Protein AF-A0A815FYN8-F1 (afdb_monomer)

Secondary structure (DSSP, 8-state):
---------------TTS----------TTSPPPEEEEEE-SSSEEEEEEE-HHHHHHTT-SS--HHHHHHHIIIIIHHHHHTT--S-EEEEE---TT--HHHHHHHHHHTT---EEEEEEPPTT-HHHH-TTT---

Nearest PDB structures (foldseek):
  2pg3-assembly1_A-2  TM=4.504E-01  e=3.874E+00  Pectobacterium atrosepticum SCRI1043
  7zu0-assembly1_D  TM=4.572E-01  e=5.339E+00  Saccharomyces cerevisiae
  5xk9-assembly2_C  TM=3.877E-01  e=5.007E+00  Streptomyces sp. CNH189
  6rm3-assembly1_SNN  TM=2.777E-01  e=8.365E+00  Vairimorpha necatrix
  6abh-assembly2_E  TM=2.513E-01  e=5.339E+00  Phrixothrix hirtus

InterPro domains:
  IPR004875 DDE superfamily endonuclease domain [PF03184] (64-135)

Organism: NCBI:txid392033

Structure (mmCIF, N/CA/C/O backbone):
data_AF-A0A815FYN8-F1
#
_entry.id   AF-A0A815FYN8-F1
#
loop_
_atom_site.group_PDB
_atom_site.id
_atom_site.type_symbol
_atom_site.label_atom_id
_atom_site.label_alt_id
_atom_site.label_comp_id
_atom_site.label_asym_id
_atom_site.label_entity_id
_atom_site.label_seq_id
_atom_site.pdbx_PDB_ins_code
_atom_site.Cartn_x
_atom_site.Cartn_y
_atom_site.Cartn_z
_atom_site.occupancy
_atom_site.B_iso_or_equiv
_atom_site.auth_seq_id
_atom_site.auth_comp_id
_atom_site.auth_asym_id
_atom_site.auth_atom_id
_atom_site.pdbx_PDB_model_num
ATOM 1 N N . MET A 1 1 ? 5.055 -9.729 -3.462 1.00 27.56 1 MET A N 1
ATOM 2 C CA . MET A 1 1 ? 5.217 -8.979 -4.733 1.00 27.56 1 MET A CA 1
ATOM 3 C C . MET A 1 1 ? 4.483 -9.735 -5.824 1.00 27.56 1 MET A C 1
ATOM 5 O O . MET A 1 1 ? 4.959 -10.776 -6.261 1.00 27.56 1 MET A O 1
ATOM 9 N N . VAL A 1 2 ? 3.313 -9.235 -6.206 1.00 24.47 2 VAL A N 1
ATOM 10 C CA . VAL A 1 2 ? 2.448 -9.850 -7.216 1.00 24.47 2 VAL A CA 1
ATOM 11 C C . VAL A 1 2 ? 2.674 -9.111 -8.516 1.00 24.47 2 VAL A C 1
ATOM 13 O O . VAL A 1 2 ? 2.453 -7.905 -8.588 1.00 24.47 2 VAL A O 1
ATOM 16 N N . ILE A 1 3 ? 3.179 -9.819 -9.516 1.00 24.86 3 ILE A N 1
ATOM 17 C CA . ILE A 1 3 ? 3.329 -9.293 -10.867 1.00 24.86 3 ILE A CA 1
ATOM 18 C C . ILE A 1 3 ? 2.142 -9.832 -11.658 1.00 24.86 3 ILE A C 1
ATOM 20 O O . ILE A 1 3 ? 2.112 -11.014 -11.986 1.00 24.86 3 ILE A O 1
ATOM 24 N N . TYR A 1 4 ? 1.172 -8.974 -11.964 1.00 29.41 4 TYR A N 1
ATOM 25 C CA . TYR A 1 4 ? 0.211 -9.253 -13.025 1.00 29.41 4 TYR A CA 1
ATOM 26 C C . TYR A 1 4 ? 0.775 -8.684 -14.327 1.00 29.41 4 TYR A C 1
ATOM 28 O O . TYR A 1 4 ? 0.850 -7.471 -14.507 1.00 29.41 4 TYR A O 1
ATOM 36 N N . SER A 1 5 ? 1.197 -9.558 -15.238 1.00 23.55 5 SER A N 1
ATOM 37 C CA . SER A 1 5 ? 1.454 -9.168 -16.623 1.00 23.55 5 SER A CA 1
ATOM 38 C C . SER A 1 5 ? 0.111 -9.070 -17.341 1.00 23.55 5 SER A C 1
ATOM 40 O O . SER A 1 5 ? -0.516 -10.085 -17.631 1.00 23.55 5 SER A O 1
ATOM 42 N N . ILE A 1 6 ? -0.347 -7.848 -17.617 1.00 31.19 6 ILE A N 1
ATOM 43 C CA . ILE A 1 6 ? -1.484 -7.621 -18.514 1.00 31.19 6 ILE A CA 1
ATOM 44 C C . ILE A 1 6 ? -1.010 -7.978 -19.926 1.00 31.19 6 ILE A C 1
ATOM 46 O O . ILE A 1 6 ? -0.216 -7.258 -20.528 1.00 31.19 6 ILE A O 1
ATOM 50 N N . MET A 1 7 ? -1.455 -9.125 -20.437 1.00 31.42 7 MET A N 1
ATOM 51 C CA . MET A 1 7 ? -1.202 -9.527 -21.819 1.00 31.42 7 MET A CA 1
ATOM 52 C C . MET A 1 7 ? -2.225 -8.836 -22.715 1.00 31.42 7 MET A C 1
ATOM 54 O O . MET A 1 7 ? -3.418 -9.113 -22.627 1.00 31.42 7 MET A O 1
ATOM 58 N N . ILE A 1 8 ? -1.762 -7.916 -23.559 1.00 34.34 8 ILE A N 1
ATOM 59 C CA . ILE A 1 8 ? -2.607 -7.206 -24.523 1.00 34.34 8 ILE A CA 1
ATOM 60 C C . ILE A 1 8 ? -2.644 -8.042 -25.814 1.00 34.34 8 ILE A C 1
ATOM 62 O O . ILE A 1 8 ? -1.617 -8.122 -26.496 1.00 34.34 8 ILE A O 1
ATOM 66 N N . PRO A 1 9 ? -3.772 -8.677 -26.187 1.00 42.09 9 PRO A N 1
ATOM 67 C CA . PRO A 1 9 ? -3.862 -9.382 -27.461 1.00 42.09 9 PRO A CA 1
ATOM 68 C C . PRO A 1 9 ? -3.780 -8.371 -28.613 1.00 42.09 9 PRO A C 1
ATOM 70 O O . PRO A 1 9 ? -4.549 -7.413 -28.666 1.00 42.09 9 PRO A O 1
ATOM 73 N N . ARG A 1 10 ? -2.831 -8.562 -29.541 1.00 45.50 10 ARG A N 1
ATOM 74 C CA . ARG A 1 10 ? -2.623 -7.632 -30.667 1.00 45.50 10 ARG A CA 1
ATOM 75 C C . ARG A 1 10 ? -3.571 -7.860 -31.846 1.00 45.50 10 ARG A C 1
ATOM 77 O O . ARG A 1 10 ? -3.859 -6.890 -32.540 1.00 45.50 10 ARG A O 1
ATOM 84 N N . ARG A 1 11 ? -4.049 -9.088 -32.097 1.00 39.97 11 ARG A N 1
ATOM 85 C CA . ARG A 1 11 ? -5.027 -9.416 -33.158 1.00 39.97 11 ARG A CA 1
ATOM 86 C C . ARG A 1 11 ? -5.796 -10.699 -32.833 1.00 39.97 11 ARG A C 1
ATOM 88 O O . ARG A 1 11 ? -5.201 -11.652 -32.341 1.00 39.97 11 ARG A O 1
ATOM 95 N N . THR A 1 12 ? -7.072 -10.736 -33.209 1.00 39.41 12 THR A N 1
ATOM 96 C CA . THR A 1 12 ? -7.859 -11.968 -33.357 1.00 39.41 12 THR A CA 1
ATOM 97 C C . THR A 1 12 ? -7.968 -12.255 -34.853 1.00 39.41 12 THR A C 1
ATOM 99 O O . THR A 1 12 ? -8.456 -11.409 -35.599 1.00 39.41 12 THR A O 1
ATOM 102 N N . LEU A 1 13 ? -7.492 -13.412 -35.312 1.00 38.81 13 LEU A N 1
ATOM 103 C CA . LEU A 1 13 ? -7.763 -13.903 -36.665 1.00 38.81 13 LEU A CA 1
ATOM 104 C C . LEU A 1 13 ? -8.807 -15.011 -36.537 1.00 38.81 13 LEU A C 1
ATOM 106 O O . LEU A 1 13 ? -8.547 -16.009 -35.872 1.00 38.81 13 LEU A O 1
ATOM 110 N N . VAL A 1 14 ? -9.981 -14.830 -37.142 1.00 36.88 14 VAL A N 1
ATO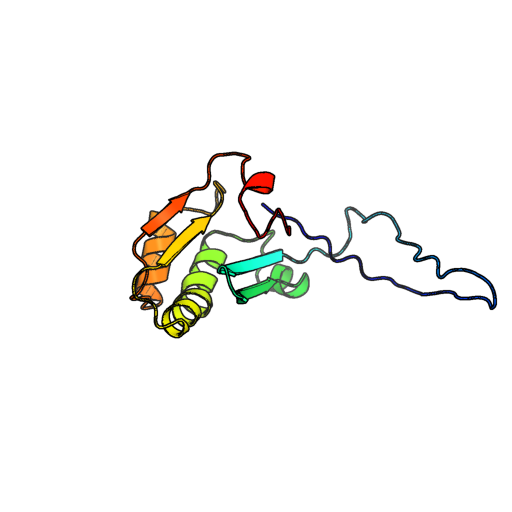M 111 C CA . VAL A 1 14 ? -11.018 -15.869 -37.200 1.00 36.88 14 VAL A CA 1
ATOM 112 C C . VAL A 1 14 ? -11.337 -16.124 -38.666 1.00 36.88 14 VAL A C 1
ATOM 114 O O . VAL A 1 14 ? -11.880 -15.254 -39.344 1.00 36.88 14 VAL A O 1
ATOM 117 N N . ALA A 1 15 ? -10.968 -17.304 -39.161 1.00 39.44 15 ALA A N 1
ATOM 118 C CA . ALA A 1 15 ? -11.562 -17.853 -40.373 1.00 39.44 15 ALA A CA 1
ATOM 119 C C . ALA A 1 15 ? -12.898 -18.525 -39.999 1.00 39.44 15 ALA A C 1
ATOM 121 O O . ALA A 1 15 ? -13.004 -19.051 -38.886 1.00 39.44 15 ALA A O 1
ATOM 122 N N . PRO A 1 16 ? -13.913 -18.531 -40.884 1.00 39.78 16 PRO A N 1
ATOM 123 C CA . PRO A 1 16 ? -15.137 -19.288 -40.641 1.00 39.78 16 PRO A CA 1
ATOM 124 C C . PRO A 1 16 ? -14.791 -20.757 -40.336 1.00 39.78 16 PRO A C 1
ATOM 126 O O . PRO A 1 16 ? -13.924 -21.330 -40.992 1.00 39.78 16 PRO A O 1
ATOM 129 N N . GLU A 1 17 ? -15.451 -21.342 -39.334 1.00 49.31 17 GLU A N 1
ATOM 130 C CA . GLU A 1 17 ? -15.326 -22.755 -38.910 1.00 49.31 17 GLU A CA 1
ATOM 131 C C . GLU A 1 17 ? -14.107 -23.148 -38.048 1.00 49.31 17 GLU A C 1
ATOM 133 O O . GLU A 1 17 ? -13.904 -24.332 -37.796 1.00 49.31 17 GLU A O 1
ATOM 138 N N . HIS A 1 18 ? -13.325 -22.195 -37.527 1.00 45.53 18 HIS A N 1
ATOM 139 C CA . HIS A 1 18 ? -12.244 -22.484 -36.566 1.00 45.53 18 HIS A CA 1
ATOM 140 C C . HIS A 1 18 ? -12.518 -21.859 -35.189 1.00 45.53 18 HIS A C 1
ATOM 142 O O . HIS A 1 18 ? -12.985 -20.721 -35.102 1.00 45.53 18 HIS A O 1
ATOM 148 N N . GLU A 1 19 ? -12.204 -22.583 -34.104 1.00 46.03 19 GLU A N 1
ATOM 149 C CA . GLU A 1 19 ? -12.221 -22.014 -32.750 1.00 46.03 19 GLU A CA 1
ATOM 150 C C . GLU A 1 19 ? -11.248 -20.821 -32.667 1.00 46.03 19 GLU A C 1
ATOM 152 O O . GLU A 1 19 ? -10.159 -20.871 -33.248 1.00 46.03 19 GLU A O 1
ATOM 157 N N . PRO A 1 20 ? -11.610 -19.728 -31.971 1.00 49.06 20 PRO A N 1
ATOM 158 C CA . PRO A 1 20 ? -10.763 -18.547 -31.888 1.00 49.06 20 PRO A CA 1
ATOM 159 C C . PRO A 1 20 ? -9.454 -18.877 -31.162 1.00 49.06 20 PRO A C 1
ATOM 161 O O . PRO A 1 20 ? -9.416 -19.026 -29.942 1.00 49.06 20 PRO A O 1
ATOM 164 N N . VAL A 1 21 ? -8.352 -18.948 -31.910 1.00 47.72 21 VAL A N 1
ATOM 165 C CA . VAL A 1 21 ? -7.015 -19.101 -31.332 1.00 47.72 21 VAL A CA 1
ATOM 166 C C . VAL A 1 21 ? -6.500 -17.724 -30.924 1.00 47.72 21 VAL A C 1
ATOM 168 O O . VAL A 1 21 ? -6.198 -16.879 -31.769 1.00 47.72 21 VAL A O 1
ATOM 171 N N . ILE A 1 22 ? -6.361 -17.494 -29.618 1.00 47.88 22 ILE A N 1
ATOM 172 C CA . ILE A 1 22 ? -5.614 -16.343 -29.108 1.00 47.88 22 ILE A CA 1
ATOM 173 C C . ILE A 1 22 ? -4.132 -16.710 -29.162 1.00 47.88 22 ILE A C 1
ATOM 175 O O . ILE A 1 22 ? -3.624 -17.439 -28.312 1.00 47.88 22 ILE A O 1
ATOM 179 N N . ILE A 1 23 ? -3.429 -16.206 -30.176 1.00 51.12 23 ILE A N 1
ATOM 180 C CA . ILE A 1 23 ? -1.970 -16.310 -30.227 1.00 51.12 23 ILE A CA 1
ATOM 181 C C . ILE A 1 23 ? -1.410 -15.286 -29.245 1.00 51.12 23 ILE A C 1
ATOM 183 O O . ILE A 1 23 ? -1.387 -14.082 -29.505 1.00 51.12 23 ILE A O 1
ATOM 187 N N . VAL A 1 24 ? -0.981 -15.780 -28.091 1.00 50.75 24 VAL A N 1
ATOM 188 C CA . VAL A 1 24 ? -0.279 -14.989 -27.089 1.00 50.75 24 VAL A CA 1
ATOM 189 C C . VAL A 1 24 ? 1.215 -15.173 -27.333 1.00 50.75 24 VAL A C 1
ATOM 191 O O . VAL A 1 24 ? 1.769 -16.242 -27.077 1.00 50.75 24 VAL A O 1
ATOM 194 N N . GLU A 1 25 ? 1.883 -14.152 -27.873 1.00 55.00 25 GLU A N 1
ATOM 195 C CA . GLU A 1 25 ? 3.347 -14.148 -27.914 1.00 55.00 25 GLU A CA 1
ATOM 196 C C . GLU A 1 25 ? 3.875 -14.200 -26.473 1.00 55.00 25 GLU A C 1
ATOM 198 O O . GLU A 1 25 ? 3.333 -13.533 -25.587 1.00 55.00 25 GLU A O 1
ATOM 203 N N . LYS A 1 26 ? 4.909 -15.020 -26.224 1.00 53.19 26 LYS A N 1
ATOM 204 C CA . LYS A 1 26 ? 5.554 -15.117 -24.904 1.00 53.19 26 LYS A CA 1
ATOM 205 C C . LYS A 1 26 ? 5.785 -13.706 -24.349 1.00 53.19 26 LYS A C 1
ATOM 207 O O . LYS A 1 26 ? 6.261 -12.857 -25.106 1.00 53.19 26 LYS A O 1
ATOM 212 N N . PRO A 1 27 ? 5.507 -13.448 -23.057 1.00 56.34 27 PRO A N 1
ATOM 213 C CA . PRO A 1 27 ? 5.784 -12.147 -22.466 1.00 56.34 27 PRO A CA 1
ATOM 214 C C . PRO A 1 27 ? 7.254 -11.801 -22.710 1.00 56.34 27 PRO A C 1
ATOM 216 O O . PRO A 1 27 ? 8.160 -12.506 -22.263 1.00 56.34 27 PRO A O 1
ATOM 219 N N . SER A 1 28 ? 7.489 -10.749 -23.493 1.00 58.28 28 SER A N 1
ATOM 220 C CA . SER A 1 28 ? 8.835 -10.250 -23.737 1.00 58.28 28 SER A CA 1
ATOM 221 C C . SER A 1 28 ? 9.384 -9.717 -22.419 1.00 58.28 28 SER A C 1
ATOM 223 O O . SER A 1 28 ? 8.716 -8.935 -21.745 1.00 58.28 28 SER A O 1
ATOM 225 N N . ALA A 1 29 ? 10.622 -10.075 -22.073 1.00 60.81 29 ALA A N 1
ATOM 226 C CA . ALA A 1 29 ? 11.335 -9.437 -20.964 1.00 60.81 29 ALA A CA 1
ATOM 227 C C . ALA A 1 29 ? 11.449 -7.904 -21.145 1.00 60.81 29 ALA A C 1
ATOM 229 O O . ALA A 1 29 ? 11.686 -7.186 -20.178 1.00 60.81 29 ALA A O 1
ATOM 230 N N . TYR A 1 30 ? 11.247 -7.415 -22.374 1.00 63.03 30 TYR A N 1
ATOM 231 C CA . TYR A 1 30 ? 11.268 -6.006 -22.766 1.00 63.03 30 TYR A CA 1
ATOM 232 C C . TYR A 1 30 ? 9.868 -5.408 -22.969 1.00 63.03 30 TYR A C 1
ATOM 234 O O . TYR A 1 30 ? 9.751 -4.300 -23.488 1.00 63.03 30 TYR A O 1
ATOM 242 N N . ALA A 1 31 ? 8.801 -6.134 -22.622 1.00 68.69 31 ALA A N 1
ATOM 243 C CA . ALA A 1 31 ? 7.456 -5.579 -22.654 1.00 68.69 31 ALA A CA 1
ATOM 244 C C . ALA A 1 31 ? 7.330 -4.423 -21.653 1.00 68.69 31 ALA A C 1
ATOM 246 O O . ALA A 1 31 ? 7.934 -4.418 -20.577 1.00 68.69 31 ALA A O 1
ATOM 247 N N . GLU A 1 32 ? 6.517 -3.440 -22.020 1.00 78.06 32 GLU A N 1
ATOM 248 C CA . GLU A 1 32 ? 6.225 -2.299 -21.170 1.00 78.06 32 GLU A CA 1
ATOM 249 C C . GLU A 1 32 ? 5.599 -2.748 -19.843 1.00 78.06 32 GLU A C 1
ATOM 251 O O . GLU A 1 32 ? 4.565 -3.415 -19.801 1.00 78.06 32 GLU A O 1
ATOM 256 N N . ARG A 1 33 ? 6.260 -2.388 -18.739 1.00 80.62 33 ARG A N 1
ATOM 257 C CA . ARG A 1 33 ? 5.860 -2.784 -17.389 1.00 80.62 33 ARG A CA 1
ATOM 258 C C . ARG A 1 33 ? 4.984 -1.720 -16.740 1.00 80.62 33 ARG A C 1
ATOM 260 O O . ARG A 1 33 ? 5.418 -0.578 -16.571 1.00 80.62 33 ARG A O 1
ATOM 267 N N . TYR A 1 34 ? 3.821 -2.166 -16.284 1.00 86.31 34 TYR A N 1
ATOM 268 C CA . TYR A 1 34 ? 2.930 -1.442 -15.387 1.00 86.31 34 TYR A CA 1
ATOM 269 C C . TYR A 1 34 ? 3.144 -1.939 -13.959 1.00 86.31 34 TYR A C 1
ATOM 271 O O . TYR A 1 34 ? 3.265 -3.143 -13.735 1.00 86.31 34 TYR A O 1
ATOM 279 N N . ASP A 1 35 ? 3.182 -1.019 -13.001 1.00 86.75 35 ASP A N 1
ATOM 280 C CA . ASP A 1 35 ? 3.172 -1.366 -11.580 1.00 86.75 35 ASP A CA 1
ATOM 281 C C . ASP A 1 35 ? 1.800 -1.036 -10.986 1.00 86.75 35 ASP A C 1
ATOM 283 O O . ASP A 1 35 ? 1.191 -0.019 -11.321 1.00 86.75 35 ASP A O 1
ATOM 287 N N . PHE A 1 36 ? 1.304 -1.903 -10.108 1.00 87.75 36 PHE A N 1
ATOM 288 C CA . PHE A 1 36 ? -0.018 -1.783 -9.503 1.00 87.75 36 PHE A CA 1
ATOM 289 C C . PHE A 1 36 ? 0.083 -1.839 -7.982 1.00 87.75 36 PHE A C 1
ATOM 291 O O . PHE A 1 36 ? 0.741 -2.719 -7.426 1.00 87.75 36 PHE A O 1
ATOM 298 N N . ILE A 1 37 ? -0.610 -0.919 -7.314 1.00 90.12 37 ILE A N 1
ATOM 299 C CA . ILE A 1 37 ? -0.867 -0.967 -5.874 1.00 90.12 37 ILE A CA 1
ATOM 300 C C . ILE A 1 37 ? -2.376 -1.063 -5.696 1.00 90.12 37 ILE A C 1
ATOM 302 O O . ILE A 1 37 ? -3.113 -0.244 -6.243 1.00 90.12 37 ILE A O 1
ATOM 306 N N . GLY A 1 38 ? -2.842 -2.040 -4.925 1.00 91.12 38 GLY A N 1
ATOM 307 C CA . GLY A 1 38 ? -4.264 -2.241 -4.685 1.00 91.12 38 GLY A CA 1
ATOM 308 C C . GLY A 1 38 ? -4.554 -2.711 -3.271 1.00 91.12 38 GLY A C 1
ATOM 309 O O . GLY A 1 38 ? -3.741 -3.391 -2.649 1.00 91.12 38 GLY A O 1
ATOM 310 N N . ALA A 1 39 ? -5.737 -2.356 -2.783 1.00 90.31 39 ALA A N 1
ATOM 311 C CA . ALA A 1 39 ? -6.315 -2.896 -1.564 1.00 90.31 39 ALA A CA 1
ATOM 312 C C . ALA A 1 39 ? -7.733 -3.390 -1.837 1.00 90.31 39 ALA A C 1
ATOM 314 O O . ALA A 1 39 ? -8.521 -2.738 -2.527 1.00 90.31 39 ALA A O 1
ATOM 315 N N . ILE A 1 40 ? -8.056 -4.527 -1.236 1.00 89.56 40 ILE A N 1
ATOM 316 C CA . ILE A 1 40 ? -9.374 -5.154 -1.261 1.00 89.56 40 ILE A CA 1
ATOM 317 C C . ILE A 1 40 ? -9.834 -5.393 0.175 1.00 89.56 40 ILE A C 1
ATOM 319 O O . ILE A 1 40 ? -9.026 -5.475 1.099 1.00 89.56 40 ILE A O 1
ATOM 323 N N . ASN A 1 41 ? -11.139 -5.530 0.347 1.00 85.94 41 ASN A N 1
ATOM 324 C CA . ASN A 1 41 ? -11.740 -6.125 1.532 1.00 85.94 41 ASN A CA 1
ATOM 325 C C . ASN A 1 41 ? -12.593 -7.330 1.100 1.00 85.94 41 ASN A C 1
ATOM 327 O O . ASN A 1 41 ? -12.690 -7.620 -0.090 1.00 85.94 41 ASN A O 1
ATOM 331 N N . GLY A 1 42 ? -13.231 -8.017 2.048 1.00 81.06 42 GLY A N 1
ATOM 332 C CA . GLY A 1 42 ? -14.021 -9.222 1.757 1.00 81.06 42 GLY A CA 1
ATOM 333 C C . GLY A 1 42 ? -15.230 -9.027 0.828 1.00 81.06 42 GLY A C 1
ATOM 334 O O . GLY A 1 42 ? -15.839 -10.013 0.440 1.00 81.06 42 GLY A O 1
ATOM 335 N N . SER A 1 43 ? -15.590 -7.790 0.478 1.00 79.62 43 SER A N 1
ATOM 336 C CA . SER A 1 43 ? -16.750 -7.473 -0.368 1.00 79.62 43 SER A CA 1
ATOM 337 C C . SER A 1 43 ? -16.403 -6.737 -1.663 1.00 79.62 43 SER A C 1
ATOM 339 O O . SER A 1 43 ? -17.163 -6.816 -2.623 1.00 79.62 43 SER A O 1
ATOM 341 N N . GLN A 1 44 ? -15.289 -5.999 -1.704 1.00 79.69 44 GLN A N 1
ATOM 342 C CA . GLN A 1 44 ? -14.967 -5.129 -2.835 1.00 79.69 44 GLN A CA 1
ATOM 343 C C . GLN A 1 44 ? -13.496 -4.705 -2.881 1.00 79.69 44 GLN A C 1
ATOM 345 O O . GLN A 1 44 ? -12.795 -4.642 -1.863 1.00 79.69 44 GLN A O 1
ATOM 350 N N . ALA A 1 45 ? -13.057 -4.298 -4.073 1.00 85.25 45 ALA A N 1
ATOM 351 C CA . ALA A 1 45 ? -11.870 -3.467 -4.226 1.00 85.25 45 ALA A CA 1
ATOM 352 C C . ALA A 1 45 ? -12.092 -2.103 -3.557 1.00 85.25 45 ALA A C 1
ATOM 354 O O . ALA A 1 45 ? -13.131 -1.472 -3.725 1.00 85.25 45 ALA A O 1
ATOM 355 N N . THR A 1 46 ? -11.120 -1.661 -2.762 1.00 85.12 46 THR A N 1
ATOM 356 C CA . THR A 1 46 ? -11.235 -0.448 -1.939 1.00 85.12 46 THR A CA 1
ATOM 357 C C . THR A 1 46 ? -10.482 0.728 -2.555 1.00 85.12 46 THR A C 1
ATOM 359 O O . THR A 1 46 ? -10.995 1.844 -2.605 1.00 85.12 46 THR A O 1
ATOM 362 N N . ALA A 1 47 ? -9.259 0.493 -3.026 1.00 87.88 47 ALA A N 1
ATOM 363 C CA . ALA A 1 47 ? -8.415 1.521 -3.621 1.00 87.88 47 ALA A CA 1
ATOM 364 C C . ALA A 1 47 ? -7.404 0.883 -4.569 1.00 87.88 47 ALA A C 1
ATOM 366 O O . ALA A 1 47 ? -6.923 -0.220 -4.304 1.00 87.88 47 ALA A O 1
ATOM 367 N N . CYS A 1 48 ? -7.040 1.596 -5.634 1.00 91.19 48 CYS A N 1
ATOM 368 C CA . CYS A 1 48 ? -5.938 1.194 -6.495 1.00 91.19 48 CYS A CA 1
ATOM 369 C C . CYS A 1 48 ? -5.179 2.388 -7.081 1.00 91.19 48 CYS A C 1
ATOM 371 O O . CYS A 1 48 ? -5.678 3.511 -7.097 1.00 91.19 48 CYS A O 1
ATOM 373 N N . MET A 1 49 ? -3.960 2.124 -7.534 1.00 88.56 49 MET A N 1
ATOM 374 C CA . MET A 1 49 ? -3.128 3.011 -8.335 1.00 88.56 49 MET A CA 1
ATOM 375 C C . MET A 1 49 ? -2.390 2.161 -9.364 1.00 88.56 49 MET A C 1
ATOM 377 O O . MET A 1 49 ? -1.810 1.130 -9.023 1.00 88.56 49 MET A O 1
ATOM 381 N N . ILE A 1 50 ? -2.410 2.610 -10.616 1.00 90.56 50 ILE A N 1
AT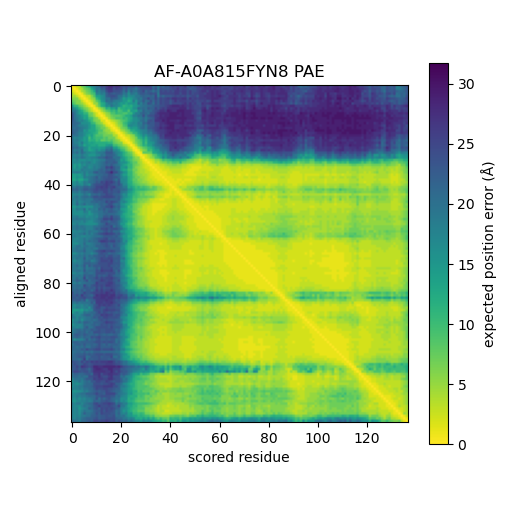OM 382 C CA . ILE A 1 50 ? -1.649 2.018 -11.715 1.00 90.56 50 ILE A CA 1
ATOM 383 C C . ILE A 1 50 ? -0.588 3.036 -12.118 1.00 90.56 50 ILE A C 1
ATOM 385 O O . ILE A 1 50 ? -0.913 4.188 -12.391 1.00 90.56 50 ILE A O 1
ATOM 389 N N . LEU A 1 51 ? 0.669 2.606 -12.157 1.00 85.69 51 LEU A N 1
ATOM 390 C CA . LEU A 1 51 ? 1.779 3.376 -12.697 1.00 85.69 51 LEU A CA 1
ATOM 391 C C . LEU A 1 51 ? 2.091 2.847 -14.090 1.00 85.69 51 LEU A C 1
ATOM 393 O O . LEU A 1 51 ? 2.582 1.724 -14.244 1.00 85.69 51 LEU A O 1
ATOM 397 N N . SER A 1 52 ? 1.791 3.660 -15.100 1.00 87.88 52 SER A N 1
ATOM 398 C CA . SER A 1 52 ? 2.134 3.345 -16.483 1.00 87.88 52 SER A CA 1
ATOM 399 C C . SER A 1 52 ? 3.650 3.433 -16.717 1.00 87.88 52 SER A C 1
ATOM 401 O O . SER A 1 52 ? 4.366 4.076 -15.940 1.00 87.88 52 SER A O 1
ATOM 403 N N . PRO A 1 53 ? 4.173 2.840 -17.805 1.00 87.50 53 PRO A N 1
ATOM 404 C CA . PRO A 1 53 ? 5.564 3.031 -18.216 1.00 87.50 53 PRO A CA 1
ATOM 405 C C . PRO A 1 53 ? 5.955 4.512 -18.313 1.00 87.50 53 PRO A C 1
ATOM 407 O O . PRO A 1 53 ? 7.0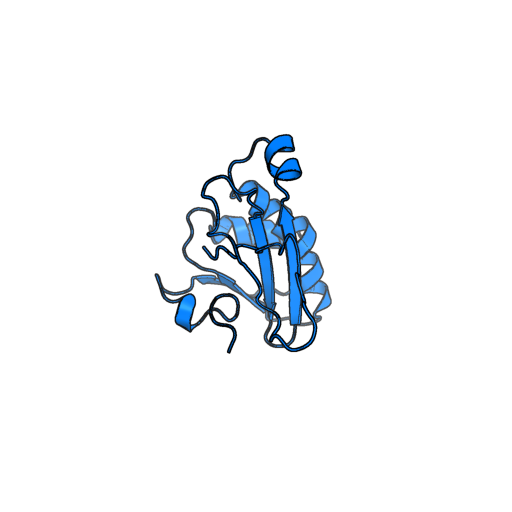44 4.900 -17.885 1.00 87.50 53 PRO A O 1
ATOM 410 N N . THR A 1 54 ? 5.044 5.350 -18.814 1.00 88.19 54 THR A N 1
ATOM 411 C CA . THR A 1 54 ? 5.239 6.799 -18.916 1.00 88.19 54 THR A CA 1
ATOM 412 C C . THR A 1 54 ? 5.293 7.459 -17.539 1.00 88.19 54 THR A C 1
ATOM 414 O O . THR A 1 54 ? 6.194 8.258 -17.298 1.00 88.19 54 THR A O 1
ATOM 417 N N . ASP A 1 55 ? 4.414 7.088 -16.600 1.00 88.62 55 ASP A N 1
ATOM 418 C CA . ASP A 1 55 ? 4.457 7.615 -15.224 1.00 88.62 55 ASP A CA 1
ATOM 419 C C . ASP A 1 55 ? 5.768 7.253 -14.531 1.00 88.62 55 ASP A C 1
ATOM 421 O O . ASP A 1 55 ? 6.385 8.095 -13.877 1.00 88.62 55 ASP A O 1
ATOM 425 N N . ARG A 1 56 ? 6.226 6.009 -14.716 1.00 88.44 56 ARG A N 1
ATOM 426 C CA . ARG A 1 56 ? 7.494 5.518 -14.163 1.00 88.44 56 ARG A CA 1
ATOM 427 C C . ARG A 1 56 ? 8.683 6.299 -14.721 1.00 88.44 56 ARG A C 1
ATOM 429 O O . ARG A 1 56 ? 9.548 6.724 -13.958 1.00 88.44 56 ARG A O 1
ATOM 436 N N . LYS A 1 57 ? 8.690 6.560 -16.033 1.00 89.00 57 LYS A N 1
ATOM 437 C CA . LYS A 1 57 ? 9.719 7.371 -16.698 1.00 89.00 57 LYS A CA 1
ATOM 438 C C . LYS A 1 57 ? 9.712 8.821 -16.210 1.00 89.00 57 LYS A C 1
ATOM 440 O O . LYS A 1 57 ? 10.772 9.343 -15.884 1.00 89.00 57 LYS A O 1
ATOM 445 N N . ASN A 1 58 ? 8.536 9.442 -16.119 1.00 91.06 58 ASN A N 1
ATOM 446 C CA . ASN A 1 58 ? 8.382 10.833 -15.682 1.00 91.06 58 ASN A CA 1
ATOM 447 C C . ASN A 1 58 ? 8.782 11.032 -14.216 1.00 91.06 58 ASN A C 1
ATOM 449 O O . ASN A 1 58 ? 9.329 12.069 -13.859 1.00 91.06 58 ASN A O 1
ATOM 453 N N . ARG A 1 59 ? 8.515 10.035 -13.366 1.00 89.19 59 ARG A N 1
ATOM 454 C CA . ARG A 1 59 ? 8.885 10.047 -11.945 1.00 89.19 59 ARG A CA 1
ATOM 455 C C . ARG A 1 59 ? 10.307 9.529 -11.686 1.00 89.19 59 ARG A C 1
ATOM 457 O O . ARG A 1 59 ? 10.725 9.519 -10.536 1.00 89.19 59 ARG A O 1
ATOM 464 N N . HIS A 1 60 ? 11.036 9.108 -12.724 1.00 90.12 60 HIS A N 1
ATOM 465 C CA . HIS A 1 60 ? 12.372 8.507 -12.629 1.00 90.12 60 HIS A CA 1
ATOM 466 C C . HIS A 1 60 ? 12.453 7.332 -11.638 1.00 90.12 60 HIS A C 1
ATOM 468 O O . HIS A 1 60 ? 13.370 7.248 -10.823 1.00 90.12 60 HIS A O 1
ATOM 474 N N . ILE A 1 61 ? 11.485 6.415 -11.710 1.00 87.25 61 ILE A N 1
ATOM 475 C CA . ILE A 1 61 ? 11.381 5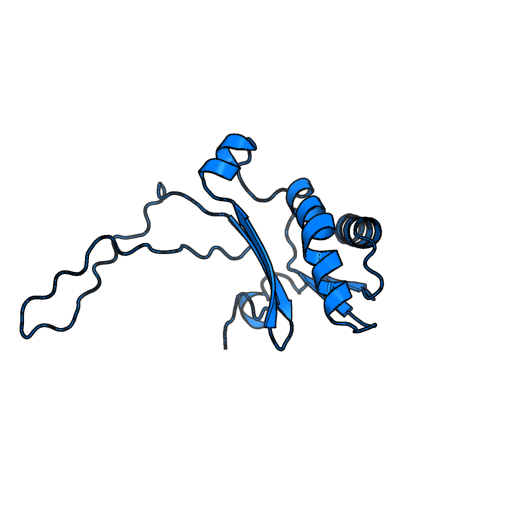.262 -10.807 1.00 87.25 61 ILE A CA 1
ATOM 476 C C . ILE A 1 61 ? 11.458 3.932 -11.557 1.00 87.25 61 ILE A C 1
ATOM 478 O O . ILE A 1 61 ? 10.886 3.755 -12.631 1.00 87.25 61 ILE A O 1
ATOM 482 N N . GLU A 1 62 ? 12.124 2.955 -10.946 1.00 86.44 62 GLU A N 1
ATOM 483 C CA . GLU A 1 62 ? 12.217 1.587 -11.473 1.00 86.44 62 GLU A CA 1
ATOM 484 C C . GLU A 1 62 ? 11.128 0.658 -10.916 1.00 86.44 62 GLU A C 1
ATOM 486 O O . GLU A 1 62 ? 10.897 -0.432 -11.442 1.00 86.44 62 GLU A O 1
ATOM 491 N N . GLY A 1 63 ? 10.412 1.087 -9.880 1.00 87.19 63 GLY A N 1
ATOM 492 C CA . GLY A 1 63 ? 9.323 0.340 -9.266 1.00 87.19 63 GLY A CA 1
ATOM 493 C C . GLY A 1 63 ? 8.665 1.131 -8.145 1.00 87.19 63 GLY A C 1
ATOM 494 O O . GLY A 1 63 ? 9.014 2.283 -7.886 1.00 87.19 63 GLY A O 1
ATOM 495 N N . ILE A 1 64 ? 7.719 0.493 -7.461 1.00 89.31 64 ILE A N 1
ATOM 496 C CA . ILE A 1 64 ? 7.066 1.073 -6.286 1.00 89.31 64 ILE A CA 1
ATOM 497 C C . ILE A 1 64 ? 8.102 1.217 -5.170 1.00 89.31 64 ILE A C 1
ATOM 499 O O . ILE A 1 64 ? 8.650 0.222 -4.694 1.00 89.31 64 ILE A O 1
ATOM 503 N N . THR A 1 65 ? 8.359 2.455 -4.755 1.00 92.69 65 THR A N 1
ATOM 504 C CA . THR A 1 65 ? 9.217 2.778 -3.612 1.00 92.69 65 THR A CA 1
ATOM 505 C C . THR A 1 65 ? 8.385 2.956 -2.341 1.00 92.69 65 THR A C 1
ATOM 507 O O . THR A 1 65 ? 7.151 2.969 -2.375 1.00 92.69 65 THR A O 1
ATOM 510 N N . LYS A 1 66 ? 9.057 3.113 -1.196 1.00 93.31 66 LYS A N 1
ATOM 511 C CA . LYS A 1 66 ? 8.384 3.402 0.076 1.00 93.31 66 LYS A CA 1
ATOM 512 C C . LYS A 1 66 ? 7.647 4.745 0.025 1.00 93.31 66 LYS A C 1
ATOM 514 O O . LYS A 1 66 ? 6.545 4.865 0.548 1.00 93.31 66 LYS A O 1
ATOM 519 N N . GLU A 1 67 ? 8.237 5.740 -0.625 1.00 93.81 67 GLU A N 1
ATOM 520 C CA . GLU A 1 67 ? 7.688 7.089 -0.762 1.00 93.81 67 GLU A CA 1
ATOM 521 C C . GLU A 1 67 ? 6.386 7.057 -1.566 1.00 93.81 67 GLU A C 1
ATOM 523 O O . GLU A 1 67 ? 5.383 7.606 -1.120 1.00 93.81 67 GLU A O 1
ATOM 528 N N . ILE A 1 68 ? 6.375 6.330 -2.688 1.00 93.94 68 ILE A N 1
ATOM 529 C CA . ILE A 1 68 ? 5.182 6.138 -3.527 1.00 93.94 68 ILE A CA 1
ATOM 530 C C . ILE A 1 68 ? 4.087 5.404 -2.762 1.00 93.94 68 ILE A C 1
ATOM 532 O O . ILE A 1 68 ? 2.919 5.784 -2.825 1.00 93.94 68 ILE A O 1
ATOM 536 N N . LEU A 1 69 ? 4.453 4.353 -2.026 1.00 95.00 69 LEU A N 1
ATOM 537 C CA . LEU A 1 69 ? 3.493 3.628 -1.206 1.00 95.00 69 LEU A CA 1
ATOM 538 C C . LEU A 1 69 ? 2.867 4.549 -0.152 1.00 95.00 69 LEU A C 1
ATOM 540 O O . LEU A 1 69 ? 1.648 4.562 -0.002 1.00 95.00 69 LEU A O 1
ATOM 544 N N . ASN A 1 70 ? 3.677 5.339 0.552 1.00 94.88 70 ASN A N 1
ATOM 545 C CA . ASN A 1 70 ? 3.189 6.274 1.562 1.00 94.88 70 ASN A CA 1
ATOM 546 C C . ASN A 1 70 ? 2.317 7.378 0.945 1.00 94.88 70 ASN A C 1
ATOM 548 O O . ASN A 1 70 ? 1.269 7.694 1.504 1.00 94.88 70 ASN A O 1
ATOM 552 N N . GLU A 1 71 ? 2.694 7.919 -0.217 1.00 95.50 71 GLU A N 1
ATOM 553 C CA . GLU A 1 71 ? 1.878 8.868 -0.987 1.00 95.50 71 GLU A CA 1
ATOM 554 C C . GLU A 1 71 ? 0.508 8.263 -1.319 1.00 95.50 71 GLU A C 1
ATOM 556 O O . GLU A 1 71 ? -0.533 8.872 -1.058 1.00 95.50 71 GLU A O 1
ATOM 561 N N . TRP A 1 72 ? 0.490 7.034 -1.838 1.00 95.56 72 TRP A N 1
ATOM 562 C CA . TRP A 1 72 ? -0.746 6.323 -2.148 1.00 95.56 72 TRP A CA 1
ATOM 563 C C . TRP A 1 72 ? -1.594 6.063 -0.897 1.00 95.56 72 TRP A C 1
ATOM 565 O O . TRP A 1 72 ? -2.814 6.250 -0.930 1.00 95.56 72 TRP A O 1
ATOM 575 N N . ILE A 1 73 ? -0.969 5.694 0.226 1.00 95.00 73 ILE A N 1
ATOM 576 C CA . ILE A 1 73 ? -1.671 5.490 1.496 1.00 95.00 73 ILE A CA 1
ATOM 577 C C . ILE A 1 73 ? -2.365 6.781 1.941 1.00 95.00 73 ILE A C 1
ATOM 579 O O . ILE A 1 73 ? -3.556 6.752 2.254 1.00 95.00 73 ILE A O 1
ATOM 583 N N . VAL A 1 74 ? -1.638 7.903 1.948 1.00 96.56 74 VAL A N 1
ATOM 584 C CA . VAL A 1 74 ? -2.153 9.209 2.386 1.00 96.56 74 VAL A CA 1
ATOM 585 C C . VAL A 1 74 ? -3.290 9.676 1.482 1.00 96.56 74 VAL A C 1
ATOM 587 O O . VAL A 1 74 ? -4.352 10.056 1.971 1.00 96.56 74 VAL A O 1
ATOM 590 N N . ASN A 1 75 ? -3.072 9.637 0.167 1.00 96.38 75 ASN A N 1
ATOM 591 C CA . ASN A 1 75 ? -3.945 10.304 -0.795 1.00 96.38 75 ASN A CA 1
ATOM 592 C C . ASN A 1 75 ? -5.099 9.423 -1.286 1.00 96.38 75 ASN A C 1
ATOM 594 O O . ASN A 1 75 ? -6.118 9.946 -1.729 1.00 96.38 75 ASN A O 1
ATOM 598 N N . THR A 1 76 ? -4.958 8.096 -1.219 1.00 94.56 76 THR A N 1
ATOM 599 C CA . THR A 1 76 ? -5.914 7.160 -1.835 1.00 94.56 76 THR A CA 1
ATOM 600 C C . THR A 1 76 ? -6.498 6.183 -0.823 1.00 94.56 76 THR A C 1
ATOM 602 O O . THR A 1 76 ? -7.720 6.122 -0.668 1.00 94.56 76 THR A O 1
ATOM 605 N N . LEU A 1 77 ? -5.654 5.433 -0.106 1.00 93.69 77 LEU A N 1
ATOM 606 C CA . LEU A 1 77 ? -6.130 4.361 0.771 1.00 93.69 77 LEU A CA 1
ATOM 607 C C . LEU A 1 77 ? -6.855 4.897 2.010 1.00 93.69 77 LEU A C 1
ATOM 609 O O . LEU A 1 77 ? -7.964 4.457 2.299 1.00 93.69 77 LEU A O 1
ATOM 613 N N . ALA A 1 78 ? -6.261 5.847 2.737 1.00 92.75 78 ALA A N 1
ATOM 614 C CA . ALA A 1 78 ? -6.851 6.399 3.956 1.00 92.75 78 ALA A CA 1
ATOM 615 C C . ALA A 1 78 ? -8.246 7.019 3.713 1.00 92.75 78 ALA A C 1
ATOM 617 O O . ALA A 1 78 ? -9.185 6.669 4.437 1.00 92.75 78 ALA A O 1
ATOM 618 N N . PRO A 1 79 ? -8.455 7.846 2.665 1.00 91.81 79 PRO A N 1
ATOM 619 C CA . PRO A 1 79 ? -9.791 8.303 2.295 1.00 91.81 79 PRO A CA 1
ATOM 620 C C . PRO A 1 79 ? -10.754 7.162 1.956 1.00 91.81 79 PRO A C 1
ATOM 622 O O . PRO A 1 79 ? -11.924 7.227 2.326 1.00 91.81 79 PRO A O 1
ATOM 625 N N . ALA A 1 80 ? -10.285 6.117 1.266 1.00 90.62 80 ALA A N 1
ATOM 626 C CA . ALA A 1 80 ? -11.123 4.974 0.915 1.00 90.62 80 ALA A CA 1
ATOM 627 C C . ALA A 1 80 ? -11.565 4.174 2.145 1.00 90.62 80 ALA A C 1
ATOM 629 O O . ALA A 1 80 ? -12.737 3.826 2.246 1.00 90.62 80 ALA A O 1
ATOM 630 N N . ILE A 1 81 ? -10.670 3.961 3.111 1.00 88.94 81 ILE A N 1
ATOM 631 C CA . ILE A 1 81 ? -10.990 3.291 4.376 1.00 88.94 81 ILE A CA 1
ATOM 632 C C . ILE A 1 81 ? -12.013 4.098 5.175 1.00 88.94 81 ILE A C 1
ATOM 634 O O . ILE A 1 81 ? -12.995 3.537 5.654 1.00 88.94 81 ILE A O 1
ATOM 638 N N . ASN A 1 82 ? -11.834 5.417 5.273 1.00 88.12 82 ASN A N 1
ATOM 639 C CA . ASN A 1 82 ? -12.777 6.281 5.984 1.00 88.12 82 ASN A CA 1
ATOM 640 C C . ASN A 1 82 ? -14.199 6.225 5.383 1.00 88.12 82 ASN A C 1
ATOM 642 O O . ASN A 1 82 ? -15.173 6.388 6.115 1.00 88.12 82 ASN A O 1
ATOM 646 N N . ARG A 1 83 ? -14.339 5.961 4.072 1.00 88.75 83 ARG A N 1
ATOM 647 C CA . ARG A 1 83 ? -15.645 5.785 3.406 1.00 88.75 83 ARG A CA 1
ATOM 648 C C . ARG A 1 83 ? -16.340 4.461 3.725 1.00 88.75 83 ARG A C 1
ATOM 650 O O . ARG A 1 83 ? -17.533 4.353 3.477 1.00 88.75 83 ARG A O 1
ATOM 657 N N . LEU A 1 84 ? -15.630 3.471 4.265 1.00 83.94 84 LEU A N 1
ATOM 658 C CA . LEU A 1 84 ? -16.229 2.184 4.630 1.00 83.94 84 LEU A CA 1
ATOM 659 C C . LEU A 1 84 ? -17.113 2.277 5.886 1.00 83.94 84 LEU A C 1
ATOM 661 O O . LEU A 1 84 ? -17.809 1.317 6.193 1.00 83.94 84 LEU A O 1
ATOM 665 N N . SER A 1 85 ? -17.081 3.398 6.623 1.00 79.50 85 SER A N 1
ATOM 666 C CA . SER A 1 85 ? -17.879 3.626 7.843 1.00 79.50 85 SER A CA 1
ATOM 667 C C . SER A 1 85 ? -17.741 2.528 8.910 1.00 79.50 85 SER A C 1
ATOM 669 O O . SER A 1 85 ? -18.630 2.330 9.735 1.00 79.50 85 SER A O 1
ATOM 671 N N . VAL A 1 86 ? -16.605 1.829 8.922 1.00 78.25 86 VAL A N 1
ATOM 672 C CA . VAL A 1 86 ? -16.234 0.837 9.937 1.00 78.25 86 VAL A CA 1
AT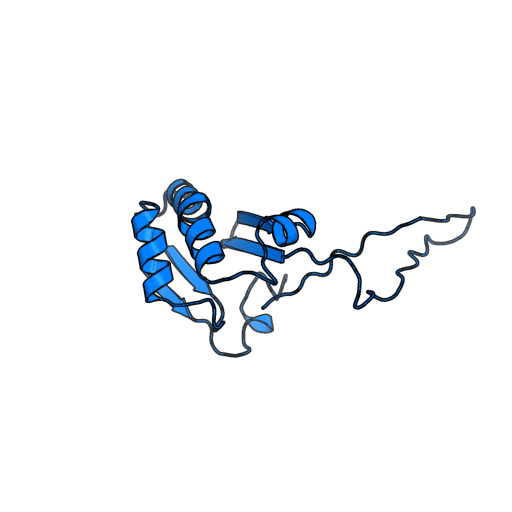OM 673 C C . VAL A 1 86 ? -15.203 1.437 10.887 1.00 78.25 86 VAL A C 1
ATOM 675 O O . VAL A 1 86 ? -14.392 2.262 10.477 1.00 78.25 86 VAL A O 1
ATOM 678 N N . ASN A 1 87 ? -15.211 1.021 12.153 1.00 72.12 87 ASN A N 1
ATOM 679 C CA . ASN A 1 87 ? -14.307 1.564 13.179 1.00 72.12 87 ASN A CA 1
ATOM 680 C C . ASN A 1 87 ? -13.061 0.696 13.418 1.00 72.12 87 ASN A C 1
ATOM 682 O O . ASN A 1 87 ? -12.134 1.143 14.082 1.00 72.12 87 ASN A O 1
ATOM 686 N N . ASN A 1 88 ? -13.044 -0.523 12.868 1.00 81.69 88 ASN A N 1
ATOM 687 C CA . ASN A 1 88 ? -12.096 -1.572 13.225 1.00 81.69 88 ASN A CA 1
ATOM 688 C C . ASN A 1 88 ? -11.495 -2.229 11.974 1.00 81.69 88 ASN A C 1
ATOM 690 O O . ASN A 1 88 ? -11.973 -3.265 11.517 1.00 81.69 88 ASN A O 1
ATOM 694 N N . VAL A 1 89 ? -10.460 -1.614 11.402 1.00 85.62 89 VAL A N 1
ATOM 695 C CA . VAL A 1 89 ? -9.794 -2.084 10.179 1.00 85.62 89 VAL A CA 1
ATOM 696 C C . VAL A 1 89 ? -8.383 -2.557 10.491 1.00 85.62 89 VAL A C 1
ATOM 698 O O . VAL A 1 89 ? -7.582 -1.826 11.073 1.00 85.62 89 VAL A O 1
ATOM 701 N N . TYR A 1 90 ? -8.070 -3.772 10.051 1.00 89.06 90 TYR A N 1
ATOM 702 C CA . TYR A 1 90 ? -6.711 -4.299 10.028 1.00 89.06 90 TYR A CA 1
ATOM 703 C C . TYR A 1 90 ? -6.166 -4.201 8.609 1.00 89.06 90 TYR A C 1
ATOM 705 O O . TYR A 1 90 ? -6.787 -4.701 7.670 1.00 89.06 90 TYR A O 1
ATOM 713 N N . LEU A 1 91 ? -5.008 -3.567 8.445 1.00 89.81 91 LEU A N 1
ATOM 714 C CA . LEU A 1 91 ? -4.310 -3.548 7.163 1.00 89.81 91 LEU A CA 1
ATOM 715 C C . LEU A 1 91 ? -3.328 -4.719 7.114 1.00 89.81 91 LEU A C 1
ATOM 717 O O . LEU A 1 91 ? -2.406 -4.775 7.923 1.00 89.81 91 LEU A O 1
ATOM 721 N N . ILE A 1 92 ? -3.513 -5.635 6.165 1.00 90.50 92 ILE A N 1
ATOM 722 C CA . ILE A 1 92 ? -2.683 -6.838 6.003 1.00 90.50 92 ILE A CA 1
ATOM 723 C C . ILE A 1 92 ? -1.822 -6.706 4.740 1.00 90.50 92 ILE A C 1
ATOM 725 O O . ILE A 1 92 ? -2.323 -6.298 3.695 1.00 90.50 92 ILE A O 1
ATOM 729 N N . TYR A 1 93 ? -0.531 -7.037 4.828 1.00 89.25 93 TYR A N 1
ATOM 730 C CA . TYR A 1 93 ? 0.434 -6.882 3.728 1.00 89.25 93 TYR A CA 1
ATOM 731 C C . TYR A 1 93 ? 1.582 -7.900 3.819 1.00 89.25 93 TYR A C 1
ATOM 733 O O . TYR A 1 93 ? 1.864 -8.459 4.882 1.00 89.25 93 TYR A O 1
ATOM 741 N N . ASP A 1 94 ? 2.252 -8.171 2.694 1.00 87.44 94 ASP A N 1
ATOM 742 C CA . ASP A 1 94 ? 3.400 -9.083 2.649 1.00 87.44 94 ASP A CA 1
ATOM 743 C C . ASP A 1 94 ? 4.666 -8.438 3.232 1.00 87.44 94 ASP A C 1
ATOM 745 O O . ASP A 1 94 ? 4.785 -7.220 3.390 1.00 87.44 94 ASP A O 1
ATOM 749 N N . LYS A 1 95 ? 5.656 -9.271 3.556 1.00 84.25 95 LYS A N 1
ATOM 750 C CA . LYS A 1 95 ? 6.974 -8.805 3.998 1.00 84.25 95 LYS A CA 1
ATOM 751 C C . LYS A 1 95 ? 7.820 -8.390 2.792 1.00 84.25 95 LYS A C 1
ATOM 753 O O . LYS A 1 95 ? 8.662 -9.152 2.325 1.00 84.25 95 LYS A O 1
ATOM 758 N N . SER A 1 96 ? 7.589 -7.175 2.301 1.00 86.62 96 SER A N 1
ATOM 759 C CA . SER A 1 96 ? 8.421 -6.517 1.287 1.00 86.62 96 SER A CA 1
ATOM 760 C C . SER A 1 96 ? 9.319 -5.447 1.914 1.00 86.62 96 SER A C 1
ATOM 762 O O . SER A 1 96 ? 8.985 -4.874 2.949 1.00 86.62 96 SER A O 1
ATOM 764 N N . ARG A 1 97 ? 10.448 -5.123 1.267 1.00 87.88 97 ARG A N 1
ATOM 765 C CA . ARG A 1 97 ? 11.380 -4.070 1.728 1.00 87.88 97 ARG A CA 1
ATOM 766 C C . ARG A 1 97 ? 10.737 -2.680 1.777 1.00 87.88 97 ARG A C 1
ATOM 768 O O . ARG A 1 97 ? 11.176 -1.836 2.551 1.00 87.88 97 ARG A O 1
ATOM 775 N N . VAL A 1 98 ? 9.697 -2.454 0.976 1.00 90.44 98 VAL A N 1
ATOM 776 C CA . VAL A 1 98 ? 8.933 -1.197 0.972 1.00 90.44 98 VAL A CA 1
ATOM 777 C C . VAL A 1 98 ? 7.856 -1.155 2.063 1.00 90.44 98 VAL A C 1
ATOM 779 O O . VAL A 1 98 ? 7.384 -0.077 2.405 1.00 90.44 98 VAL A O 1
ATOM 782 N N . HIS A 1 99 ? 7.505 -2.301 2.661 1.00 90.06 99 HIS A N 1
ATOM 783 C CA . HIS A 1 99 ? 6.473 -2.416 3.692 1.00 90.06 99 HIS A CA 1
ATOM 784 C C . HIS A 1 99 ? 7.061 -2.278 5.097 1.00 90.06 99 HIS A C 1
ATOM 786 O O . HIS A 1 99 ? 7.447 -3.254 5.750 1.00 90.06 99 HIS A O 1
ATOM 792 N N . ASN A 1 100 ? 7.096 -1.044 5.591 1.00 91.50 100 ASN A N 1
ATOM 793 C CA . ASN A 1 100 ? 7.468 -0.747 6.967 1.00 91.50 100 ASN A CA 1
ATOM 794 C C . ASN A 1 100 ? 6.230 -0.367 7.787 1.00 91.50 100 ASN A C 1
ATOM 796 O O . ASN A 1 100 ? 5.561 0.619 7.490 1.00 91.50 100 ASN A O 1
ATOM 800 N N . LYS A 1 101 ? 5.953 -1.133 8.849 1.00 90.31 101 LYS A N 1
ATOM 801 C CA . LYS A 1 101 ? 4.787 -0.924 9.716 1.00 90.31 101 LYS A CA 1
ATOM 802 C C . LYS A 1 101 ? 4.705 0.500 10.277 1.00 90.31 101 LYS A C 1
ATOM 804 O O . LYS A 1 101 ? 3.632 1.093 10.244 1.00 90.31 101 LYS A O 1
ATOM 809 N N . ALA A 1 102 ? 5.811 1.045 10.787 1.00 91.75 102 ALA A N 1
ATOM 810 C CA . ALA A 1 102 ? 5.817 2.371 11.401 1.00 91.75 102 ALA A CA 1
ATOM 811 C C . ALA A 1 102 ? 5.509 3.463 10.367 1.00 91.75 102 ALA A C 1
ATOM 813 O O . ALA A 1 102 ? 4.641 4.302 10.606 1.00 91.75 102 ALA A O 1
ATOM 814 N N . ASP A 1 103 ? 6.143 3.391 9.196 1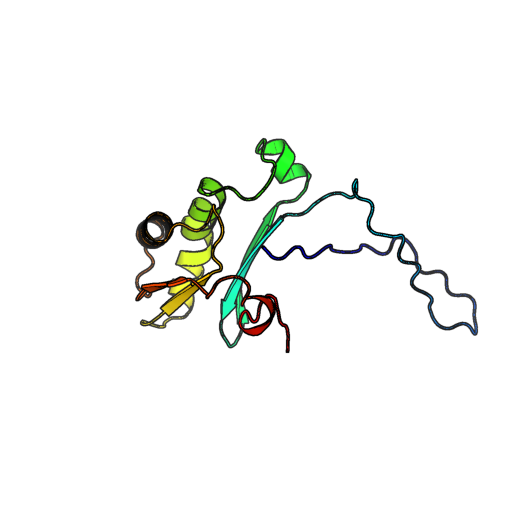.00 93.12 103 ASP A N 1
ATOM 815 C CA . ASP A 1 103 ? 5.932 4.355 8.112 1.00 93.12 103 ASP A CA 1
ATOM 816 C C . ASP A 1 103 ? 4.496 4.297 7.577 1.00 93.12 103 ASP A C 1
ATOM 818 O O . ASP A 1 103 ? 3.863 5.331 7.380 1.00 93.12 103 ASP A O 1
ATOM 822 N N . MET A 1 104 ? 3.939 3.093 7.415 1.00 92.44 104 MET A N 1
ATOM 823 C CA . MET A 1 104 ? 2.567 2.903 6.937 1.00 92.44 104 MET A CA 1
ATOM 824 C C . MET A 1 104 ? 1.530 3.401 7.950 1.00 92.44 104 MET A C 1
ATOM 826 O O . MET A 1 104 ? 0.569 4.066 7.566 1.00 92.44 104 MET A O 1
ATOM 830 N N . ILE A 1 105 ? 1.728 3.138 9.249 1.00 92.19 105 ILE A N 1
ATOM 831 C CA . ILE A 1 105 ? 0.883 3.706 10.312 1.00 92.19 105 ILE A CA 1
ATOM 832 C C . ILE A 1 105 ? 0.960 5.233 10.278 1.00 92.19 105 ILE A C 1
ATOM 834 O O . ILE A 1 105 ? -0.067 5.905 10.386 1.00 92.19 105 ILE A O 1
ATOM 838 N N . GLN A 1 106 ? 2.160 5.793 10.112 1.00 93.62 106 GLN A N 1
ATOM 839 C CA . GLN A 1 106 ? 2.334 7.236 10.028 1.00 93.62 106 GLN A CA 1
ATOM 840 C C . GLN A 1 106 ? 1.637 7.818 8.792 1.00 93.62 106 GLN A C 1
ATOM 842 O O . GLN A 1 106 ? 0.934 8.818 8.911 1.00 93.62 106 GLN A O 1
ATOM 847 N N . ALA A 1 107 ? 1.751 7.173 7.631 1.00 94.81 107 ALA A N 1
ATOM 848 C CA . ALA A 1 107 ? 1.062 7.573 6.409 1.00 94.81 107 ALA A CA 1
ATOM 849 C C . ALA A 1 107 ? -0.469 7.531 6.571 1.00 94.81 107 ALA A C 1
ATOM 851 O O . ALA A 1 107 ? -1.157 8.482 6.201 1.00 94.81 107 ALA A O 1
ATOM 852 N N . LEU A 1 108 ? -1.018 6.490 7.205 1.00 92.56 108 LEU A N 1
ATOM 853 C CA . LEU A 1 108 ? -2.452 6.398 7.507 1.00 92.56 108 LEU A CA 1
ATOM 854 C C . LEU A 1 108 ? -2.919 7.530 8.435 1.00 92.56 108 LEU A C 1
ATOM 856 O O . LEU A 1 108 ? -3.967 8.132 8.192 1.00 92.56 108 LEU A O 1
ATOM 860 N N . LYS A 1 109 ? -2.131 7.863 9.466 1.00 92.88 109 LYS A N 1
ATOM 861 C CA . LYS A 1 109 ? -2.407 8.999 10.362 1.00 92.88 109 LYS A CA 1
ATOM 862 C C . LYS A 1 109 ? -2.368 10.332 9.613 1.00 92.88 109 LYS A C 1
ATOM 864 O O . LYS A 1 109 ? -3.276 11.142 9.783 1.00 92.88 109 LYS A O 1
ATOM 869 N N . THR A 1 110 ? -1.369 10.542 8.755 1.00 95.69 110 THR A N 1
ATOM 870 C CA . THR A 1 110 ? -1.261 11.735 7.898 1.00 95.69 110 THR A CA 1
ATOM 871 C C . THR A 1 110 ? -2.466 11.859 6.962 1.00 95.69 110 THR A C 1
ATOM 873 O O . THR A 1 110 ? -3.039 12.939 6.838 1.00 95.69 110 THR A O 1
ATOM 876 N N . GLY A 1 111 ? -2.929 10.743 6.391 1.00 93.31 111 GLY A N 1
ATOM 877 C CA . GLY A 1 111 ? -4.170 10.656 5.613 1.00 93.31 111 GLY A CA 1
ATOM 878 C C . GLY A 1 111 ? -5.457 10.793 6.439 1.00 93.31 111 GLY A C 1
ATOM 879 O O . GLY A 1 111 ? -6.550 10.597 5.910 1.00 93.31 111 GLY A O 1
ATOM 880 N N . LYS A 1 112 ? -5.355 11.117 7.738 1.00 92.38 112 LYS A N 1
ATOM 881 C CA . LYS A 1 112 ? -6.474 11.260 8.683 1.00 92.38 112 LYS A CA 1
ATOM 882 C C . LYS A 1 112 ? -7.360 10.009 8.746 1.00 92.38 112 LYS A C 1
ATOM 884 O O . LYS A 1 112 ? -8.577 10.114 8.909 1.00 92.38 112 LYS A O 1
ATOM 889 N N . CYS A 1 113 ? -6.770 8.823 8.601 1.00 87.56 113 CYS A N 1
ATOM 890 C CA . CYS A 1 113 ? -7.483 7.559 8.742 1.00 87.56 113 CYS A CA 1
ATOM 891 C C . CYS A 1 113 ? -7.824 7.321 10.217 1.00 87.56 113 CYS A C 1
ATOM 893 O O . CYS A 1 113 ? -6.923 7.233 11.049 1.00 87.56 113 CYS A O 1
ATOM 895 N N . LYS A 1 114 ? -9.116 7.220 10.548 1.00 81.50 114 LYS A N 1
ATOM 896 C CA . LYS A 1 114 ? -9.577 7.065 11.944 1.00 81.50 114 LYS A CA 1
ATOM 897 C C . LYS A 1 114 ? -9.864 5.617 12.341 1.00 81.50 114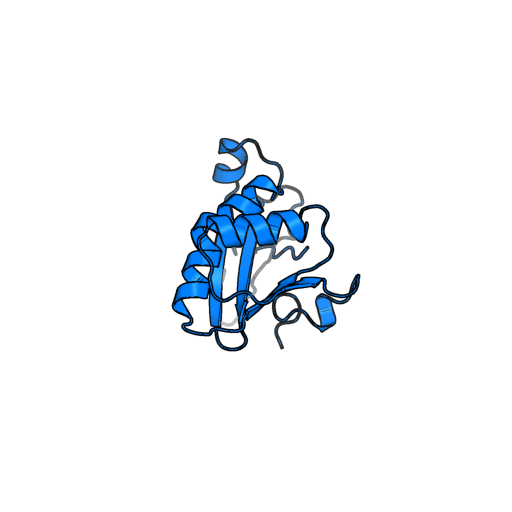 LYS A C 1
ATOM 899 O O . LYS A 1 114 ? -9.931 5.317 13.524 1.00 81.50 114 LYS A O 1
ATOM 904 N N . SER A 1 115 ? -10.018 4.744 11.353 1.00 77.25 115 SER A N 1
ATOM 905 C CA . SER A 1 115 ? -10.591 3.406 11.523 1.00 77.25 115 SER A CA 1
ATOM 906 C C . SER A 1 115 ? -9.573 2.269 11.629 1.00 77.25 115 SER A C 1
ATOM 908 O O . SER A 1 115 ? -9.972 1.113 11.714 1.00 77.25 115 SER A O 1
ATOM 910 N N . ILE A 1 116 ? -8.268 2.550 11.545 1.00 74.31 116 ILE A N 1
ATOM 911 C CA . ILE A 1 116 ? -7.237 1.498 11.566 1.00 74.31 116 ILE A CA 1
ATOM 912 C C . ILE A 1 116 ? -6.938 1.119 13.017 1.00 74.31 116 ILE A C 1
ATOM 914 O O . ILE A 1 116 ? -6.520 1.973 13.797 1.00 74.31 116 ILE A O 1
ATOM 918 N N . ILE A 1 117 ? -7.074 -0.169 13.338 1.00 71.38 117 ILE A N 1
ATOM 919 C CA . ILE A 1 117 ? -6.621 -0.737 14.613 1.00 71.38 117 ILE A CA 1
ATOM 920 C C . ILE A 1 117 ? -5.132 -1.053 14.542 1.00 71.38 117 ILE A C 1
ATOM 922 O O . ILE A 1 117 ? -4.365 -0.633 15.405 1.00 71.38 117 ILE A O 1
ATOM 926 N N . ASP A 1 118 ? -4.724 -1.820 13.529 1.00 81.12 118 ASP A N 1
ATOM 927 C CA . ASP A 1 118 ? -3.340 -2.251 13.386 1.00 81.12 118 ASP A CA 1
ATOM 928 C C . ASP A 1 118 ? -2.978 -2.578 11.931 1.00 81.12 118 ASP A C 1
ATOM 930 O O . ASP A 1 118 ? -3.821 -2.721 11.043 1.00 81.12 118 ASP A O 1
ATOM 934 N N . VAL A 1 119 ? -1.674 -2.674 11.710 1.00 84.44 119 VAL A N 1
ATOM 935 C CA . VAL A 1 119 ? -1.008 -2.921 10.440 1.00 84.44 119 VAL A CA 1
ATOM 936 C C . VAL A 1 119 ? -0.210 -4.221 10.667 1.00 84.44 119 VAL A C 1
ATOM 938 O O . VAL A 1 119 ? 0.703 -4.281 11.499 1.00 84.44 119 VAL A O 1
ATOM 941 N N . CYS A 1 120 ? -0.652 -5.308 10.026 1.00 85.38 120 CYS A N 1
ATOM 942 C CA . CYS A 1 120 ? -0.221 -6.684 10.269 1.00 85.38 120 CYS A CA 1
ATOM 943 C C . CYS A 1 120 ? 0.547 -7.275 9.078 1.00 85.38 120 CYS A C 1
ATOM 945 O O . CYS A 1 120 ? 0.113 -7.212 7.928 1.00 85.38 120 CYS A O 1
ATOM 947 N N . TYR A 1 121 ? 1.665 -7.939 9.373 1.00 86.75 121 TYR A N 1
ATOM 948 C CA . TYR A 1 121 ? 2.421 -8.684 8.371 1.00 86.75 121 TYR A CA 1
ATOM 949 C C . TYR A 1 121 ? 1.822 -10.068 8.136 1.00 86.75 121 TYR A C 1
ATOM 951 O O . TYR A 1 121 ? 1.578 -10.816 9.083 1.00 86.75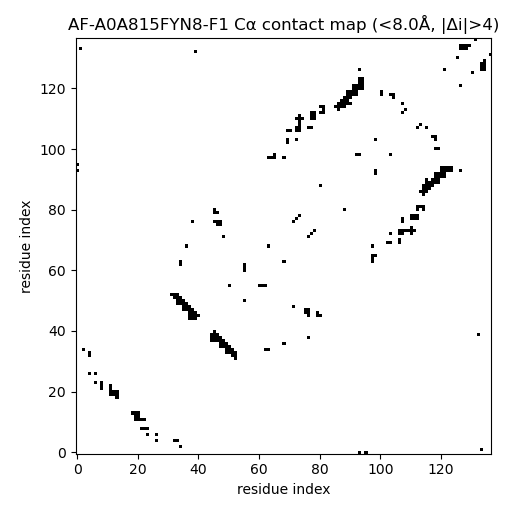 121 TYR A O 1
ATOM 959 N N . MET A 1 122 ? 1.722 -10.458 6.869 1.00 86.06 122 MET A N 1
ATOM 960 C CA . MET A 1 122 ? 1.556 -11.858 6.496 1.00 86.06 122 MET A CA 1
ATOM 961 C C . MET A 1 122 ? 2.829 -12.666 6.813 1.00 86.06 122 MET A C 1
ATOM 963 O O . MET A 1 122 ? 3.949 -12.134 6.742 1.00 86.06 122 MET A O 1
ATOM 967 N N . PRO A 1 123 ? 2.701 -13.969 7.124 1.00 85.44 123 PRO A N 1
ATOM 968 C CA . PRO A 1 123 ? 3.839 -14.881 7.160 1.00 85.44 123 PRO A CA 1
ATOM 969 C C . PRO A 1 123 ? 4.611 -14.892 5.831 1.00 85.44 123 PRO A C 1
ATOM 971 O O . PRO A 1 123 ? 4.046 -14.698 4.751 1.00 85.44 123 PRO A O 1
ATOM 974 N N . THR A 1 124 ? 5.919 -15.133 5.888 1.00 84.94 124 THR A N 1
ATOM 975 C CA . THR A 1 124 ? 6.774 -15.166 4.692 1.00 84.94 124 THR A CA 1
ATOM 976 C C . THR A 1 124 ? 6.298 -16.242 3.710 1.00 84.94 124 THR A C 1
ATOM 978 O O . THR A 1 124 ? 5.924 -17.332 4.129 1.00 84.94 124 THR A O 1
ATOM 981 N N . ALA A 1 125 ? 6.314 -15.936 2.407 1.00 83.12 125 ALA A N 1
ATOM 982 C CA . ALA A 1 125 ? 5.923 -16.848 1.320 1.00 83.12 125 ALA A CA 1
ATOM 983 C C . ALA A 1 125 ? 4.494 -17.434 1.412 1.00 83.12 125 ALA A C 1
ATOM 985 O O . ALA A 1 125 ? 4.178 -18.404 0.724 1.00 83.12 125 ALA A O 1
ATOM 986 N N . SER A 1 126 ? 3.615 -16.829 2.218 1.00 83.56 126 SER A N 1
ATOM 987 C CA . SER A 1 126 ? 2.233 -17.294 2.402 1.00 83.56 126 SER A CA 1
ATOM 988 C C . SER A 1 126 ? 1.218 -16.629 1.474 1.00 83.56 126 SER A C 1
ATOM 990 O O . SER A 1 126 ? 0.093 -17.107 1.379 1.00 83.56 126 SER A O 1
ATOM 992 N N . ALA A 1 127 ? 1.597 -15.557 0.769 1.00 79.94 127 ALA A N 1
ATOM 993 C CA . ALA A 1 127 ? 0.656 -14.730 0.015 1.00 79.94 127 ALA A CA 1
ATOM 994 C C . ALA A 1 127 ? -0.151 -15.544 -1.016 1.00 79.94 127 ALA A C 1
ATOM 996 O O . ALA A 1 127 ? -1.371 -15.470 -1.013 1.00 79.94 127 ALA A O 1
ATOM 997 N N . LYS A 1 128 ? 0.488 -16.469 -1.746 1.00 81.56 128 LYS A N 1
ATOM 998 C CA . LYS A 1 128 ? -0.179 -17.412 -2.670 1.00 81.56 128 LYS A CA 1
ATOM 999 C C . LYS A 1 128 ? -1.258 -18.314 -2.042 1.00 81.56 128 LYS A C 1
ATOM 1001 O O . LYS A 1 128 ? -1.961 -19.006 -2.763 1.00 81.56 128 LYS A O 1
ATOM 1006 N N . HIS A 1 129 ? -1.327 -18.389 -0.716 1.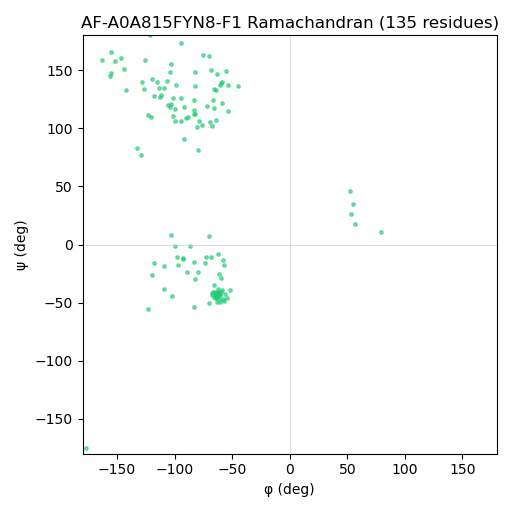00 81.56 129 HIS A N 1
ATOM 1007 C CA . HIS A 1 129 ? -2.295 -19.205 0.016 1.00 81.56 129 HIS A CA 1
ATOM 1008 C C . HIS A 1 129 ? -3.348 -18.358 0.727 1.00 81.56 129 HIS A C 1
ATOM 1010 O O . HIS A 1 129 ? -4.504 -18.763 0.781 1.00 81.56 129 HIS A O 1
ATOM 1016 N N . ILE A 1 130 ? -2.951 -17.209 1.285 1.00 80.25 130 ILE A N 1
ATOM 1017 C CA . ILE A 1 130 ? -3.802 -16.426 2.195 1.00 80.25 130 ILE A CA 1
ATOM 1018 C C . ILE A 1 130 ? -4.142 -15.022 1.689 1.00 80.25 130 ILE A C 1
ATOM 1020 O O . ILE A 1 130 ? -5.034 -14.393 2.247 1.00 80.25 130 ILE A O 1
ATOM 1024 N N . SER A 1 131 ? -3.431 -14.504 0.683 1.00 81.56 131 SER A N 1
ATOM 1025 C CA . SER A 1 131 ? -3.728 -13.202 0.080 1.00 81.56 131 SER A CA 1
ATOM 1026 C C . SER A 1 131 ? -4.827 -13.398 -0.958 1.00 81.56 131 SER A C 1
ATOM 1028 O O . SER A 1 131 ? -4.562 -14.034 -1.979 1.00 81.56 131 SER A O 1
ATOM 1030 N N . PRO A 1 132 ? -6.027 -12.821 -0.784 1.00 79.25 132 PRO A N 1
ATOM 1031 C CA . PRO A 1 132 ? -7.058 -12.909 -1.814 1.00 79.25 132 PRO A CA 1
ATOM 1032 C C . PRO A 1 132 ? -6.680 -12.113 -3.080 1.00 79.25 132 PRO A C 1
ATOM 1034 O O . PRO A 1 132 ? -7.323 -12.257 -4.111 1.00 79.25 132 PRO A O 1
ATOM 1037 N N . LEU A 1 133 ? -5.620 -11.288 -3.023 1.00 78.00 133 LEU A N 1
ATOM 1038 C CA . LEU A 1 133 ? -5.031 -10.630 -4.194 1.00 78.00 133 LEU A CA 1
ATOM 1039 C C . LEU A 1 133 ? -4.106 -11.543 -5.004 1.00 78.00 133 LEU A C 1
ATOM 1041 O O . LEU A 1 133 ? -3.882 -11.256 -6.175 1.00 78.00 133 LEU A O 1
ATOM 1045 N N . ASP A 1 134 ? -3.546 -12.592 -4.402 1.00 74.94 134 ASP A N 1
ATOM 1046 C CA . ASP A 1 134 ? -2.577 -13.501 -5.040 1.00 74.94 134 ASP A CA 1
ATOM 1047 C C . ASP A 1 134 ? -3.200 -14.879 -5.296 1.00 74.94 134 ASP A C 1
ATOM 1049 O O . ASP A 1 134 ? -2.673 -15.667 -6.077 1.00 74.94 134 ASP A O 1
ATOM 1053 N N . ASN A 1 135 ? -4.300 -15.168 -4.603 1.00 73.31 135 ASN A N 1
ATOM 1054 C CA . ASN A 1 135 ? -5.081 -16.387 -4.689 1.00 73.31 135 ASN A CA 1
ATOM 1055 C C . ASN A 1 135 ? -6.560 -16.018 -4.898 1.00 73.31 135 ASN A C 1
ATOM 1057 O O . ASN A 1 135 ? -7.328 -16.023 -3.930 1.00 73.31 135 ASN A O 1
ATOM 1061 N N . PRO A 1 136 ? -6.953 -15.625 -6.125 1.00 62.06 136 PRO A N 1
ATOM 1062 C CA . PRO A 1 136 ? -8.359 -15.465 -6.459 1.00 62.06 136 PRO A CA 1
ATOM 1063 C C . PRO A 1 136 ? -9.003 -16.857 -6.446 1.00 62.06 136 PRO A C 1
ATOM 1065 O O . PRO A 1 136 ? -8.778 -17.653 -7.357 1.00 62.06 136 PRO A O 1
ATOM 1068 N N . ILE A 1 137 ? -9.723 -17.163 -5.364 1.00 55.44 137 ILE A N 1
ATOM 1069 C CA . ILE A 1 137 ? -10.588 -18.347 -5.258 1.00 55.44 137 ILE A CA 1
ATOM 1070 C C . ILE A 1 137 ? -11.795 -18.158 -6.177 1.00 55.44 137 ILE A C 1
ATOM 1072 O O . ILE A 1 137 ? -12.348 -17.033 -6.173 1.00 55.44 137 ILE A O 1
#

Mean predicted aligned error: 10.65 Å

Foldseek 3Di:
DDADDPQDQPDWDDDPPDDTDRPGDDPDPPPWGKAKDWDDDPPGTQWIDIQGSVNCVVVVHPYDALVNVLVCLQPTVLVSQVVVVAQADEAEDEPDPSDDQVSSVVSSVNSVRRRYPGYDYDDHPCCCPPPCVNPVD

Radius of gyration: 18.35 Å; Cα contacts (8 Å, |Δi|>4): 165; chains: 1; bounding box: 30×34×55 Å

Sequence (137 aa):
MVIYSIMIPRRTLVAPEHEPVIIVEKPSAYAERYDFIGAINGSQATACMILSPTDRKNRHIEGITKEILNEWIVNTLAPAINRLSVNNVYLIYDKSRVHNKADMIQALKTGKCKSIIDVCYMPTASAKHISPLDNPI

Solvent-accessible surface area (backbone atoms only — not comparable to full-atom values): 8715 Å² total; per-residue (Å²): 140,85,84,76,82,84,80,77,80,87,66,82,70,75,61,92,96,52,82,80,58,80,74,73,76,76,86,55,95,80,54,86,59,62,48,77,49,75,45,69,56,101,86,46,80,59,36,76,50,76,40,45,53,64,54,28,60,76,68,74,45,97,64,91,45,47,66,55,50,34,51,43,29,27,75,43,41,17,55,40,52,59,70,66,78,54,73,77,37,74,48,76,43,67,84,45,97,58,59,46,63,69,59,50,54,48,21,27,52,74,27,65,36,79,24,66,73,48,72,44,75,47,65,82,94,37,45,70,77,73,30,67,88,65,34,77,125

pLDDT: mean 76.99, std 19.85, range [23.55, 96.56]